Protein AF-A0A7C1XFW1-F1 (afdb_monomer_lite)

Organism: Thermomicrobium roseum (NCBI:txid500)

Radius of gyration: 19.37 Å; chains: 1; bounding box: 49×38×53 Å

Secondary structure (DSSP, 8-state):
--HHHHHHHHHHHHHHHHHHHHHHHHHHHH-HHHHTT----HHHHHHHHHHSHHHHHHHHHHHHHTTS----HHHHHHHHHHHHHHHH--TT-SS----HHHHHSHHHHHHHHHHHHTS-GGGEEEHHHHHHHHT--HHHHHHHHHTTSS-EEEETTTTEEEEEHHHHHHHHHHHHHT-

Foldseek 3Di:
DDPLVVLLVVVLLVLLVVLCVVVVVVCCVVPVVVCVPPPDDPVRVSVVSCVDPLVVLSVQLLCLLVVNDDDALVSLVVSLVVSCCSVFVDPPDPDGDDDPVCCVDPSVVSSLSSNVSNDDPVQWAALVRLCVLQVHDSVVSVVCVVVVLWDWGANSVVRGITTGNVSSVVVSVVVVVVD

Structure (mmCIF, N/CA/C/O backbone):
data_AF-A0A7C1XFW1-F1
#
_entry.id   AF-A0A7C1XFW1-F1
#
loop_
_atom_site.group_PDB
_atom_site.id
_atom_site.type_symbol
_atom_site.label_atom_id
_atom_site.label_alt_id
_atom_site.label_comp_id
_atom_site.label_asym_id
_atom_site.label_entity_id
_atom_site.label_seq_id
_atom_site.pdbx_PDB_ins_code
_atom_site.Cartn_x
_atom_site.Cartn_y
_atom_site.Cartn_z
_atom_site.occupancy
_atom_site.B_iso_or_equiv
_atom_site.auth_seq_id
_atom_site.auth_comp_id
_atom_site.auth_asym_id
_atom_site.auth_atom_id
_atom_site.pdbx_PDB_model_num
ATOM 1 N N . MET A 1 1 ? 17.458 20.330 -6.087 1.00 54.56 1 MET A N 1
ATOM 2 C CA . MET A 1 1 ? 16.499 19.245 -5.786 1.00 54.56 1 MET A CA 1
ATOM 3 C C . MET A 1 1 ? 16.459 19.052 -4.285 1.00 54.56 1 MET A C 1
ATOM 5 O O . MET A 1 1 ? 17.524 18.962 -3.687 1.00 54.56 1 MET A O 1
ATOM 9 N N . ASP A 1 2 ? 15.268 19.018 -3.690 1.00 71.94 2 ASP A N 1
ATOM 10 C CA . ASP A 1 2 ? 15.109 18.825 -2.245 1.00 71.94 2 ASP A CA 1
ATOM 11 C C . ASP A 1 2 ? 15.593 17.432 -1.816 1.00 71.94 2 ASP A C 1
ATOM 13 O O . ASP A 1 2 ? 15.339 16.442 -2.505 1.00 71.94 2 ASP A O 1
ATOM 17 N N . SER A 1 3 ? 16.240 17.341 -0.650 1.00 74.25 3 SER A N 1
ATOM 18 C CA . SER A 1 3 ? 16.769 16.082 -0.093 1.00 74.25 3 SER A CA 1
ATOM 19 C C . SER A 1 3 ? 15.700 14.977 -0.009 1.00 74.25 3 SER A C 1
ATOM 21 O O . SER A 1 3 ? 15.941 13.840 -0.402 1.00 74.25 3 SER A O 1
ATOM 23 N N . GLN A 1 4 ? 14.465 15.321 0.376 1.00 74.19 4 GLN A N 1
ATOM 24 C CA . GLN A 1 4 ? 13.345 14.370 0.420 1.00 74.19 4 GLN A CA 1
ATOM 25 C C . GLN A 1 4 ? 12.932 13.842 -0.961 1.00 74.19 4 GLN A C 1
ATOM 27 O O . GLN A 1 4 ? 12.524 12.692 -1.084 1.00 74.19 4 GLN A O 1
ATOM 32 N N . THR A 1 5 ? 13.053 14.653 -2.016 1.00 78.75 5 THR A N 1
ATOM 33 C CA . THR A 1 5 ? 12.741 14.218 -3.387 1.00 78.75 5 THR A CA 1
ATOM 34 C C . THR A 1 5 ? 13.761 13.202 -3.885 1.00 78.75 5 THR A C 1
ATOM 36 O O . THR A 1 5 ? 13.384 12.218 -4.514 1.00 78.75 5 THR A O 1
ATOM 39 N N . LEU A 1 6 ? 15.039 13.400 -3.549 1.00 80.38 6 LEU A N 1
ATOM 40 C CA . LEU A 1 6 ? 16.103 12.441 -3.857 1.00 80.38 6 LEU A CA 1
ATOM 41 C C . LEU A 1 6 ? 15.903 11.115 -3.114 1.00 80.38 6 LEU A C 1
ATOM 43 O O . LEU A 1 6 ? 16.089 10.054 -3.705 1.00 80.38 6 LEU A O 1
ATOM 47 N N . VAL A 1 7 ? 15.471 11.170 -1.849 1.00 89.06 7 VAL A N 1
ATOM 48 C CA . VAL A 1 7 ? 15.137 9.968 -1.073 1.00 89.06 7 VAL A CA 1
ATOM 49 C C . VAL A 1 7 ? 13.996 9.202 -1.738 1.00 89.06 7 VAL A C 1
ATOM 51 O O . VAL A 1 7 ? 14.165 8.024 -2.031 1.00 89.06 7 VAL A O 1
ATOM 54 N N . TYR A 1 8 ? 12.874 9.853 -2.057 1.00 92.00 8 TYR A N 1
ATOM 55 C CA . TYR A 1 8 ? 11.749 9.155 -2.684 1.00 92.00 8 TYR A CA 1
ATOM 56 C C . TYR A 1 8 ? 12.075 8.601 -4.072 1.00 92.00 8 TYR A C 1
ATOM 58 O O . TYR A 1 8 ? 11.653 7.490 -4.375 1.00 92.00 8 TYR A O 1
ATOM 66 N N . GLN A 1 9 ? 12.863 9.304 -4.893 1.00 94.00 9 GLN A N 1
ATOM 67 C CA . GLN A 1 9 ? 13.284 8.764 -6.189 1.00 94.00 9 GLN A CA 1
ATOM 68 C C . GLN A 1 9 ? 14.084 7.468 -6.027 1.00 94.00 9 GLN A C 1
ATOM 70 O O . GLN A 1 9 ? 13.835 6.506 -6.748 1.00 94.00 9 GLN A O 1
ATOM 75 N N . ARG A 1 10 ? 14.995 7.413 -5.047 1.00 96.00 10 ARG A N 1
ATOM 76 C CA . ARG A 1 10 ? 15.751 6.193 -4.742 1.00 96.00 10 ARG A CA 1
ATOM 77 C C . ARG A 1 10 ? 14.823 5.043 -4.342 1.00 96.00 10 ARG A C 1
ATOM 79 O O . ARG A 1 10 ? 14.981 3.941 -4.850 1.00 96.00 10 ARG A O 1
ATOM 86 N N . VAL A 1 11 ? 13.830 5.311 -3.492 1.00 96.50 11 VAL A N 1
ATOM 87 C CA . VAL A 1 11 ? 12.833 4.308 -3.069 1.00 96.50 11 VAL A CA 1
ATOM 88 C C . VAL A 1 11 ? 12.036 3.772 -4.259 1.00 96.50 11 VAL A C 1
ATOM 90 O O . VAL A 1 11 ? 11.825 2.565 -4.370 1.00 96.50 11 VAL A O 1
ATOM 93 N N . ILE A 1 12 ? 11.620 4.654 -5.172 1.00 97.19 12 ILE A N 1
ATOM 94 C CA . ILE A 1 12 ? 10.922 4.270 -6.406 1.00 97.19 12 ILE A CA 1
ATOM 95 C C . ILE A 1 12 ? 11.824 3.388 -7.274 1.00 97.19 12 ILE A C 1
ATOM 97 O O . ILE A 1 12 ? 11.392 2.334 -7.733 1.00 97.19 12 ILE A O 1
ATOM 101 N N . ASP A 1 13 ? 13.077 3.790 -7.480 1.00 97.19 13 ASP A N 1
ATOM 102 C CA . ASP A 1 13 ? 14.024 3.043 -8.307 1.00 97.19 13 ASP A CA 1
ATOM 103 C C . ASP A 1 13 ? 14.303 1.646 -7.740 1.00 97.19 13 ASP A C 1
ATOM 105 O O . ASP A 1 13 ? 14.335 0.670 -8.490 1.00 97.19 13 ASP A O 1
ATOM 109 N N . GLU A 1 14 ? 14.477 1.531 -6.423 1.00 96.19 14 GLU A N 1
ATOM 110 C CA . GLU A 1 14 ? 14.652 0.251 -5.733 1.00 96.19 14 GLU A CA 1
ATOM 111 C C . GLU A 1 14 ? 13.421 -0.651 -5.901 1.00 96.19 14 GLU A C 1
ATOM 113 O O . GLU A 1 14 ? 13.562 -1.830 -6.240 1.00 96.19 14 GLU A O 1
ATOM 118 N N . ALA A 1 15 ? 12.214 -0.098 -5.747 1.00 95.88 15 ALA A N 1
ATOM 119 C CA . ALA A 1 15 ? 10.961 -0.825 -5.943 1.00 95.88 15 ALA A CA 1
ATOM 120 C C . ALA A 1 15 ? 10.801 -1.329 -7.386 1.00 95.88 15 ALA A C 1
ATOM 122 O O . ALA A 1 15 ? 10.490 -2.502 -7.611 1.00 95.88 15 ALA A O 1
ATOM 123 N N . LEU A 1 16 ? 11.064 -0.463 -8.370 1.00 96.94 16 LEU A N 1
ATOM 124 C CA . LEU A 1 16 ? 11.002 -0.805 -9.791 1.00 96.94 16 LEU A CA 1
ATOM 125 C C . LEU A 1 16 ? 12.016 -1.891 -10.151 1.00 96.94 16 LEU A C 1
ATOM 127 O O . LEU A 1 16 ? 11.663 -2.851 -10.835 1.00 96.94 16 LEU A O 1
ATOM 131 N N . ARG A 1 17 ? 13.253 -1.798 -9.648 1.00 95.12 17 ARG A N 1
ATOM 132 C CA . ARG A 1 17 ? 14.290 -2.824 -9.851 1.00 95.12 17 ARG A CA 1
ATOM 133 C C . ARG A 1 17 ? 13.886 -4.166 -9.260 1.00 95.12 17 ARG A C 1
ATOM 135 O O . ARG A 1 17 ? 14.092 -5.196 -9.906 1.00 95.12 17 ARG A O 1
ATOM 142 N N . LEU A 1 18 ? 13.319 -4.170 -8.054 1.00 93.25 18 LEU A N 1
ATOM 143 C CA . LEU A 1 18 ? 12.857 -5.387 -7.390 1.00 93.25 18 LEU A CA 1
ATOM 144 C C . LEU A 1 18 ? 11.757 -6.071 -8.208 1.00 93.25 18 LEU A C 1
ATOM 146 O O . LEU A 1 18 ? 11.876 -7.255 -8.535 1.00 93.25 18 LEU A O 1
ATOM 150 N N . LEU A 1 19 ? 10.721 -5.316 -8.582 1.00 92.94 19 LEU A N 1
ATOM 151 C CA . LEU A 1 19 ? 9.595 -5.819 -9.365 1.00 92.94 19 LEU A CA 1
ATOM 152 C C . LEU A 1 19 ? 10.040 -6.285 -10.749 1.00 92.94 19 LEU A C 1
ATOM 154 O O . LEU A 1 19 ? 9.684 -7.394 -11.151 1.00 92.94 19 LEU A O 1
ATOM 158 N N . TYR A 1 20 ? 10.872 -5.504 -11.440 1.00 92.94 20 TYR A N 1
ATOM 159 C CA . TYR A 1 20 ? 11.450 -5.898 -12.720 1.00 92.94 20 TYR A CA 1
ATOM 160 C C . TYR A 1 20 ? 12.234 -7.203 -12.592 1.00 92.94 20 TYR A C 1
ATOM 162 O O . TYR A 1 20 ? 11.977 -8.143 -13.333 1.00 92.94 20 TYR A O 1
ATOM 170 N N . THR A 1 21 ? 13.134 -7.313 -11.612 1.00 90.38 21 THR A N 1
ATOM 171 C CA . THR A 1 21 ? 13.950 -8.521 -11.413 1.00 90.38 21 THR A CA 1
ATOM 172 C C . THR A 1 21 ? 13.083 -9.750 -11.148 1.00 90.38 21 THR A C 1
ATOM 174 O O . THR A 1 21 ? 13.354 -10.829 -11.681 1.00 90.38 21 THR A O 1
ATOM 177 N N . HIS A 1 22 ? 12.035 -9.604 -10.336 1.00 88.19 22 HIS A N 1
ATOM 178 C CA . HIS A 1 22 ? 11.103 -10.686 -10.044 1.00 88.19 22 HIS A CA 1
ATOM 179 C C . HIS A 1 22 ? 10.366 -11.152 -11.310 1.00 88.19 22 HIS A C 1
ATOM 181 O O . HIS A 1 22 ? 10.392 -12.339 -11.642 1.00 88.19 22 HIS A O 1
ATOM 187 N N . HIS A 1 23 ? 9.782 -10.221 -12.065 1.00 87.62 23 HIS A N 1
ATOM 188 C CA . HIS A 1 23 ? 8.995 -10.537 -13.258 1.00 87.62 23 HIS A CA 1
ATOM 189 C 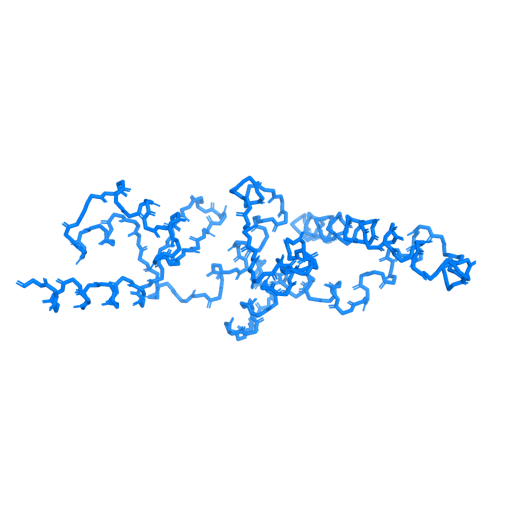C . HIS A 1 23 ? 9.861 -10.972 -14.444 1.00 87.62 23 HIS A C 1
ATOM 191 O O . HIS A 1 23 ? 9.481 -11.882 -15.178 1.00 87.62 23 HIS A O 1
ATOM 197 N N . TYR A 1 24 ? 11.064 -10.418 -14.594 1.00 88.75 24 TYR A N 1
ATOM 198 C CA . TYR A 1 24 ? 12.029 -10.827 -15.614 1.00 88.75 24 TYR A CA 1
ATOM 199 C C . TYR A 1 24 ? 12.387 -12.311 -15.483 1.00 88.75 24 TYR A C 1
ATOM 201 O O . TYR A 1 24 ? 12.465 -13.021 -16.481 1.00 88.75 24 TYR A O 1
ATOM 209 N N . ARG A 1 25 ? 12.542 -12.827 -14.254 1.00 88.12 25 ARG A N 1
ATOM 210 C CA . ARG A 1 25 ? 12.793 -14.262 -14.012 1.00 88.12 25 ARG A CA 1
ATOM 211 C C . ARG A 1 25 ? 11.636 -15.160 -14.448 1.00 88.12 25 ARG A C 1
ATOM 213 O O . ARG A 1 25 ? 11.877 -16.315 -14.802 1.00 88.12 25 ARG A O 1
ATOM 220 N N . LEU A 1 26 ? 10.400 -14.676 -14.357 1.00 88.75 26 LEU A N 1
ATOM 221 C CA . LEU A 1 26 ? 9.224 -15.400 -14.831 1.00 88.75 26 LEU A CA 1
ATOM 222 C C . LEU A 1 26 ? 9.172 -15.357 -16.362 1.00 88.75 26 LEU A C 1
ATOM 224 O O . LEU A 1 26 ? 9.099 -16.398 -17.013 1.00 88.75 26 LEU A O 1
ATOM 228 N N . LEU A 1 27 ? 9.278 -14.157 -16.935 1.00 89.69 27 LEU A N 1
ATOM 229 C CA . LEU A 1 27 ? 9.228 -13.943 -18.378 1.00 89.69 27 LEU A CA 1
ATOM 230 C C . LEU A 1 27 ? 10.355 -14.673 -19.111 1.00 89.69 27 LEU A C 1
ATOM 232 O O . LEU A 1 27 ? 10.109 -15.220 -20.178 1.00 89.69 27 LEU A O 1
ATOM 236 N N . SER A 1 28 ? 11.552 -14.782 -18.533 1.00 89.31 28 SER A N 1
ATOM 237 C CA . SER A 1 28 ? 12.663 -15.514 -19.154 1.00 89.31 28 SER A CA 1
ATOM 238 C C . SER A 1 28 ? 12.425 -17.015 -19.263 1.00 89.31 28 SER A C 1
ATOM 240 O O . SER A 1 28 ? 13.047 -17.671 -20.093 1.00 89.31 28 SER A O 1
ATOM 242 N N . ARG A 1 29 ? 11.493 -17.561 -18.475 1.00 90.94 29 ARG A N 1
ATOM 243 C CA . ARG A 1 29 ? 11.058 -18.959 -18.573 1.00 90.94 29 ARG A CA 1
ATOM 244 C C . ARG A 1 29 ? 9.890 -19.144 -19.537 1.00 90.94 29 ARG A C 1
ATOM 246 O O . ARG A 1 29 ? 9.809 -20.184 -20.179 1.00 90.94 29 ARG A O 1
ATOM 253 N N . LEU A 1 30 ? 8.994 -18.162 -19.625 1.00 91.75 30 LEU A N 1
ATOM 254 C CA . LEU A 1 30 ? 7.787 -18.246 -20.454 1.00 91.75 30 LEU A CA 1
ATOM 255 C C . LEU A 1 30 ? 8.022 -17.788 -21.902 1.00 91.75 30 LEU A C 1
ATOM 257 O O . LEU A 1 30 ? 7.511 -18.403 -22.832 1.00 91.75 30 LEU A O 1
ATOM 261 N N . LEU A 1 31 ? 8.787 -16.712 -22.094 1.00 90.44 31 LEU A N 1
ATOM 262 C CA . LEU A 1 31 ? 8.991 -16.008 -23.365 1.00 90.44 31 LEU A CA 1
ATOM 263 C C . LEU A 1 31 ? 10.469 -15.594 -23.563 1.00 90.44 31 LEU A C 1
ATOM 265 O O . LEU A 1 31 ? 10.757 -14.413 -23.762 1.00 90.44 31 LEU A O 1
ATOM 269 N N . PRO A 1 32 ? 11.432 -16.536 -23.548 1.00 86.44 32 PRO A N 1
ATOM 270 C CA . PRO A 1 32 ? 12.864 -16.216 -23.604 1.00 86.44 32 PRO A CA 1
ATOM 271 C C . PRO A 1 32 ? 13.260 -15.386 -24.837 1.00 86.44 32 PRO A C 1
ATOM 273 O O . PRO A 1 32 ? 13.963 -14.388 -24.710 1.00 86.44 32 PRO A O 1
ATOM 276 N N . ARG A 1 33 ? 12.724 -15.726 -26.018 1.00 84.75 33 ARG A N 1
ATOM 277 C CA . ARG A 1 33 ? 13.032 -15.033 -27.286 1.00 84.75 33 ARG A CA 1
ATOM 278 C C . ARG A 1 33 ? 12.625 -13.558 -27.303 1.00 84.75 33 ARG A C 1
ATOM 280 O O . ARG A 1 33 ? 13.235 -12.771 -28.015 1.00 84.75 33 ARG A O 1
ATOM 287 N N . ALA A 1 34 ? 11.586 -13.186 -26.552 1.00 80.38 34 ALA A N 1
ATOM 288 C CA . ALA A 1 34 ? 11.143 -11.796 -26.470 1.00 80.38 34 ALA A CA 1
ATOM 289 C C . ALA A 1 34 ? 12.111 -10.944 -25.631 1.00 80.38 34 ALA A C 1
ATOM 291 O O . ALA A 1 34 ? 12.286 -9.762 -25.909 1.00 80.38 34 ALA A O 1
ATOM 292 N N . LEU A 1 35 ? 12.769 -11.542 -24.631 1.00 80.25 35 LEU A N 1
ATOM 293 C CA . LEU A 1 35 ? 13.716 -10.837 -23.765 1.00 80.25 35 LEU A CA 1
ATOM 294 C C . LEU A 1 35 ? 15.109 -10.700 -24.380 1.00 80.25 35 LEU A C 1
ATOM 296 O O . LEU A 1 35 ? 15.784 -9.717 -24.107 1.00 80.25 35 LEU A O 1
ATOM 300 N N . GLU A 1 36 ? 15.530 -11.629 -25.241 1.00 73.69 36 GLU A N 1
ATOM 301 C CA . GLU A 1 36 ? 16.815 -11.547 -25.964 1.00 73.69 36 GLU A CA 1
ATOM 302 C C . GLU A 1 36 ? 16.941 -10.280 -26.831 1.00 73.69 36 GLU A C 1
ATOM 304 O O . GLU A 1 36 ? 18.044 -9.855 -27.167 1.00 73.69 36 GLU A O 1
ATOM 309 N N . GLN A 1 37 ? 15.813 -9.658 -27.180 1.00 70.44 37 GLN A N 1
ATOM 310 C CA . GLN A 1 37 ? 15.762 -8.421 -27.957 1.00 70.44 37 GLN A CA 1
ATOM 311 C C . GLN A 1 37 ? 15.912 -7.158 -27.089 1.00 70.44 37 GLN A C 1
ATOM 313 O O . GLN A 1 37 ? 16.151 -6.074 -27.621 1.00 70.44 37 GLN A O 1
ATOM 318 N N . LEU A 1 38 ? 15.815 -7.278 -25.759 1.00 73.38 38 LEU A N 1
ATOM 319 C CA . LEU A 1 38 ? 15.947 -6.170 -24.810 1.00 73.38 38 LEU A CA 1
ATOM 320 C C . LEU A 1 38 ? 17.422 -5.939 -24.447 1.00 73.38 38 LEU A C 1
ATOM 322 O O . LEU A 1 38 ? 17.860 -6.213 -23.333 1.00 73.38 38 LEU A O 1
ATOM 326 N N . ASN A 1 39 ? 18.200 -5.403 -25.387 1.00 70.56 39 ASN A N 1
ATOM 327 C CA . ASN A 1 39 ? 19.579 -4.971 -25.139 1.00 70.56 39 ASN A CA 1
ATOM 328 C C . ASN A 1 39 ? 19.615 -3.504 -24.691 1.00 70.56 39 ASN A C 1
ATOM 330 O O . ASN A 1 39 ? 20.023 -2.620 -25.444 1.00 70.56 39 ASN A O 1
ATOM 334 N N . LEU A 1 40 ? 19.169 -3.243 -23.464 1.00 83.62 40 LEU A N 1
ATOM 335 C CA . LEU A 1 40 ? 19.245 -1.918 -22.845 1.00 83.62 40 LEU A CA 1
ATOM 336 C C . LEU A 1 40 ? 20.418 -1.853 -21.864 1.00 83.62 40 LEU A C 1
ATOM 338 O O . LEU A 1 40 ? 20.685 -2.807 -21.133 1.00 83.62 40 LEU A O 1
ATOM 342 N N . SER A 1 41 ? 21.102 -0.707 -21.817 1.00 89.06 41 SER A N 1
ATOM 343 C CA . SER A 1 41 ? 21.991 -0.404 -20.693 1.00 89.06 41 SER A CA 1
ATOM 344 C C . SER A 1 41 ? 21.169 -0.273 -19.407 1.00 89.06 41 SER A C 1
ATOM 346 O O . SER A 1 41 ? 19.971 0.004 -19.450 1.00 89.06 41 SER A O 1
ATOM 348 N N . GLU A 1 42 ? 21.804 -0.441 -18.247 1.00 87.50 42 GLU A N 1
ATOM 349 C CA . GLU A 1 42 ? 21.115 -0.304 -16.956 1.00 87.50 42 GLU A CA 1
ATOM 350 C C . GLU A 1 42 ? 20.459 1.077 -16.792 1.00 87.50 42 GLU A C 1
ATOM 352 O O . GLU A 1 42 ? 19.339 1.185 -16.299 1.00 87.50 42 GLU A O 1
ATOM 357 N N . GLU A 1 43 ? 21.134 2.131 -17.252 1.00 90.12 43 GLU A N 1
ATOM 358 C CA . GLU A 1 43 ? 20.614 3.496 -17.214 1.00 90.12 43 GLU A CA 1
ATOM 359 C C . GLU A 1 43 ? 19.378 3.666 -18.109 1.00 90.12 43 GLU A C 1
ATOM 361 O O . GLU A 1 43 ? 18.365 4.202 -17.655 1.00 90.12 43 GLU A O 1
ATOM 366 N N . ALA A 1 44 ? 19.424 3.148 -19.343 1.00 91.38 44 ALA A N 1
ATOM 367 C CA . ALA A 1 44 ? 18.291 3.193 -20.265 1.00 91.38 44 ALA A CA 1
ATOM 368 C C . ALA A 1 44 ? 17.107 2.365 -19.744 1.00 91.38 44 ALA A C 1
ATOM 370 O O . ALA A 1 44 ? 15.972 2.829 -19.771 1.00 91.38 44 ALA A O 1
ATOM 371 N N . LEU A 1 45 ? 17.370 1.177 -19.190 1.00 91.00 45 LEU A N 1
ATOM 372 C CA . LEU A 1 45 ? 16.346 0.347 -18.560 1.00 91.00 45 LEU A CA 1
ATOM 373 C C . LEU A 1 45 ? 15.667 1.082 -17.401 1.00 91.00 45 LEU A C 1
ATOM 375 O O . LEU A 1 45 ? 14.446 1.061 -17.288 1.00 91.00 45 LEU A O 1
ATOM 379 N N . MET A 1 46 ? 16.435 1.742 -16.535 1.00 94.56 46 MET A N 1
ATOM 380 C CA . MET A 1 46 ? 15.851 2.498 -15.428 1.00 94.56 46 MET A CA 1
ATOM 381 C C . MET A 1 46 ? 15.020 3.687 -15.900 1.00 94.56 46 MET A C 1
ATOM 383 O O . MET A 1 46 ? 13.997 3.977 -15.283 1.00 94.56 46 MET A O 1
ATOM 387 N N . ALA A 1 47 ? 15.427 4.365 -16.975 1.00 94.31 47 ALA A N 1
ATOM 388 C CA . ALA A 1 47 ? 14.611 5.409 -17.585 1.00 94.31 47 ALA A CA 1
ATOM 389 C C . ALA A 1 47 ? 13.265 4.842 -18.074 1.00 94.31 47 ALA A C 1
ATOM 391 O O . ALA A 1 47 ? 12.220 5.355 -17.683 1.00 94.31 47 ALA A O 1
ATOM 392 N N . GLU A 1 48 ? 13.278 3.724 -18.804 1.00 94.25 48 GLU A N 1
ATOM 393 C CA . GLU A 1 48 ? 12.061 3.030 -19.256 1.00 94.25 48 GLU A CA 1
ATOM 394 C C . GLU A 1 48 ? 11.165 2.595 -18.084 1.00 94.25 48 GLU A C 1
ATOM 396 O O . GLU A 1 48 ? 9.951 2.797 -18.098 1.00 94.25 48 GLU A O 1
ATOM 401 N N . LEU A 1 49 ? 11.748 2.042 -17.015 1.00 95.31 49 LEU A N 1
ATOM 402 C CA . LEU A 1 49 ? 10.986 1.629 -15.834 1.00 95.31 49 LEU A CA 1
ATOM 403 C C . LEU A 1 49 ? 10.322 2.814 -15.125 1.00 95.31 49 LEU A C 1
ATOM 405 O O . LEU A 1 49 ? 9.202 2.671 -14.632 1.00 95.31 49 LEU A O 1
ATOM 409 N N . ARG A 1 50 ? 10.977 3.978 -15.073 1.00 96.62 50 ARG A N 1
ATOM 410 C CA . ARG A 1 50 ? 10.407 5.199 -14.483 1.00 96.62 50 ARG A CA 1
ATOM 411 C C . ARG A 1 50 ? 9.257 5.757 -15.316 1.00 96.62 50 ARG A C 1
ATOM 413 O O . ARG A 1 50 ? 8.271 6.196 -14.733 1.00 96.62 50 ARG A O 1
ATOM 420 N N . GLU A 1 51 ? 9.372 5.704 -16.639 1.00 96.75 51 GLU A N 1
ATOM 421 C CA . GLU A 1 51 ? 8.329 6.158 -17.569 1.00 96.75 51 GLU A CA 1
ATOM 422 C C . GLU A 1 51 ? 7.185 5.144 -17.727 1.00 96.75 51 GLU A C 1
ATOM 424 O O . GLU A 1 51 ? 6.104 5.491 -18.209 1.00 96.75 51 GLU A O 1
ATOM 429 N N . SER A 1 52 ? 7.382 3.897 -17.289 1.00 95.75 52 SER A N 1
ATOM 430 C CA . SER A 1 52 ? 6.349 2.862 -17.311 1.00 95.75 52 SER A CA 1
ATOM 431 C C . SER A 1 52 ? 5.103 3.253 -16.495 1.00 95.75 52 SER A C 1
ATOM 433 O O . SER A 1 52 ? 5.202 4.044 -15.553 1.00 95.75 52 SER A O 1
ATOM 435 N N . PRO A 1 53 ? 3.927 2.646 -16.759 1.00 96.69 53 PRO A N 1
ATOM 436 C CA . PRO A 1 53 ? 2.715 2.917 -15.981 1.00 96.69 53 PRO A CA 1
ATOM 437 C C . PRO A 1 53 ? 2.908 2.755 -14.466 1.00 96.69 53 PRO A C 1
ATOM 439 O O . PRO A 1 53 ? 2.441 3.583 -13.689 1.00 96.69 53 PRO A O 1
ATOM 442 N N . LEU A 1 54 ? 3.649 1.727 -14.038 1.00 97.00 54 LEU A N 1
ATOM 443 C CA . LEU A 1 54 ? 3.971 1.517 -12.626 1.00 97.00 54 LEU A CA 1
ATOM 444 C C . LEU A 1 54 ? 4.923 2.594 -12.086 1.00 97.00 54 LEU A C 1
ATOM 446 O O . LEU A 1 54 ? 4.733 3.075 -10.969 1.00 97.00 54 LEU A O 1
ATOM 450 N N . GLY A 1 55 ? 5.934 2.980 -12.867 1.00 97.62 55 GLY A N 1
ATOM 451 C CA . GLY A 1 55 ? 6.854 4.059 -12.506 1.00 97.62 55 GLY A CA 1
ATOM 452 C C . GLY A 1 55 ? 6.113 5.372 -12.271 1.00 97.62 55 GLY A C 1
ATOM 453 O O . GLY A 1 55 ? 6.284 5.996 -11.223 1.00 97.62 55 GLY A O 1
ATOM 454 N N . GLN A 1 56 ? 5.193 5.719 -13.171 1.00 97.75 56 GLN A N 1
ATOM 455 C CA . GLN A 1 56 ? 4.326 6.888 -13.032 1.00 97.75 56 GLN A CA 1
ATOM 456 C C . GLN A 1 56 ? 3.411 6.788 -11.802 1.00 97.75 56 GLN A C 1
ATOM 458 O O . GLN A 1 56 ? 3.274 7.763 -11.063 1.00 97.75 56 GLN A O 1
ATOM 463 N N . VAL A 1 57 ? 2.821 5.618 -11.526 1.00 98.19 57 VAL A N 1
ATOM 464 C CA . VAL A 1 57 ? 2.019 5.387 -10.308 1.00 98.19 57 VAL A CA 1
ATOM 465 C C . VAL A 1 57 ? 2.846 5.655 -9.048 1.00 98.19 57 VAL A C 1
ATOM 467 O O . VAL A 1 57 ? 2.423 6.424 -8.183 1.00 98.19 57 VAL A O 1
ATOM 470 N N . LEU A 1 58 ? 4.050 5.088 -8.955 1.00 98.25 58 LEU A N 1
ATOM 471 C CA . LEU A 1 58 ? 4.939 5.273 -7.806 1.00 98.25 58 LEU A CA 1
ATOM 472 C C . LEU A 1 58 ? 5.383 6.736 -7.643 1.00 98.25 58 LEU A C 1
ATOM 474 O O . LEU A 1 58 ? 5.400 7.253 -6.525 1.00 98.25 58 LEU A O 1
ATOM 478 N N . GLN A 1 59 ? 5.679 7.431 -8.744 1.00 97.69 59 GLN A N 1
ATOM 479 C CA . GLN A 1 59 ? 6.004 8.861 -8.732 1.00 97.69 59 GLN A CA 1
ATOM 480 C C . GLN A 1 59 ? 4.833 9.718 -8.235 1.00 97.69 59 GLN A C 1
ATOM 482 O O . GLN A 1 59 ? 5.039 10.625 -7.424 1.00 97.69 59 GLN A O 1
ATOM 487 N N . ARG A 1 60 ? 3.598 9.423 -8.662 1.00 97.19 60 ARG A N 1
ATOM 488 C CA . ARG A 1 60 ? 2.393 10.118 -8.176 1.00 97.19 60 ARG A CA 1
ATOM 489 C C . ARG A 1 60 ? 2.178 9.891 -6.686 1.00 97.19 60 ARG A C 1
ATOM 491 O O . ARG A 1 60 ? 2.002 10.860 -5.951 1.00 97.19 60 ARG A O 1
ATOM 498 N N . LEU A 1 61 ? 2.266 8.644 -6.223 1.00 98.19 61 LEU A N 1
ATOM 499 C CA . LEU A 1 61 ? 2.150 8.311 -4.800 1.00 98.19 61 LEU A CA 1
ATOM 500 C C . LEU A 1 61 ? 3.224 9.019 -3.965 1.00 98.19 61 LEU A C 1
ATOM 502 O O . LEU A 1 61 ? 2.922 9.561 -2.903 1.00 98.19 61 LEU A O 1
ATOM 506 N N . ALA A 1 62 ? 4.458 9.105 -4.466 1.00 97.56 62 ALA A N 1
ATOM 507 C CA . ALA A 1 62 ? 5.518 9.865 -3.814 1.00 97.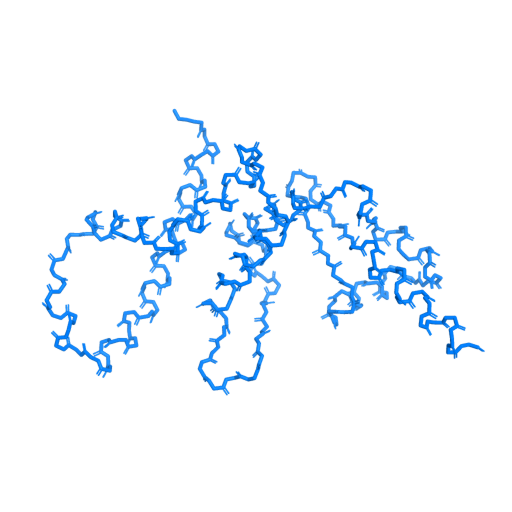56 62 ALA A CA 1
ATOM 508 C C . ALA A 1 62 ? 5.227 11.374 -3.774 1.00 97.56 62 ALA A C 1
ATOM 510 O O . ALA A 1 62 ? 5.547 12.034 -2.782 1.00 97.56 62 ALA A O 1
ATOM 511 N N . ALA A 1 63 ? 4.629 11.942 -4.824 1.00 96.75 63 ALA A N 1
ATOM 512 C CA . ALA A 1 63 ? 4.219 13.345 -4.843 1.00 96.75 63 ALA A CA 1
ATOM 513 C C . ALA A 1 63 ? 3.093 13.621 -3.831 1.00 96.75 63 ALA A C 1
ATOM 515 O O . ALA A 1 63 ? 3.148 14.629 -3.122 1.00 96.75 63 ALA A O 1
ATOM 516 N N . VAL A 1 64 ? 2.128 12.706 -3.702 1.00 97.06 64 VAL A N 1
ATOM 517 C CA . VAL A 1 64 ? 1.070 12.756 -2.678 1.00 97.06 64 VAL A CA 1
ATOM 518 C C . VAL A 1 64 ? 1.666 12.652 -1.272 1.00 97.06 64 VAL A C 1
ATOM 520 O O . VAL A 1 64 ? 1.380 13.493 -0.421 1.00 97.06 64 VAL A O 1
ATOM 523 N N . ALA A 1 65 ? 2.563 11.691 -1.025 1.00 95.69 65 ALA A N 1
ATOM 524 C CA . ALA A 1 65 ? 3.230 11.519 0.269 1.00 95.69 65 ALA A CA 1
ATOM 525 C C . ALA A 1 65 ? 4.011 12.777 0.700 1.00 95.69 65 ALA A C 1
ATOM 527 O O . ALA A 1 65 ? 3.986 13.164 1.873 1.00 95.69 65 ALA A O 1
ATOM 528 N N . GLN A 1 66 ? 4.651 13.455 -0.260 1.00 93.81 66 GLN A N 1
ATOM 529 C CA . GLN A 1 66 ? 5.344 14.735 -0.062 1.00 93.81 66 GLN A CA 1
ATOM 530 C C . GLN A 1 66 ? 4.398 15.933 0.126 1.00 93.81 66 GLN A C 1
ATOM 532 O O . GLN A 1 66 ? 4.867 17.018 0.458 1.00 93.81 66 GLN A O 1
ATOM 537 N N . GLY A 1 67 ? 3.092 15.778 -0.104 1.00 93.88 67 GLY A N 1
ATOM 538 C CA . GLY A 1 67 ? 2.132 16.885 -0.118 1.00 93.88 67 GLY A CA 1
ATOM 539 C C . GLY A 1 67 ? 2.278 17.817 -1.327 1.00 93.88 67 GLY A C 1
ATOM 540 O O . GLY A 1 67 ? 1.792 18.942 -1.290 1.00 93.88 67 GLY A O 1
ATOM 541 N N . LYS A 1 68 ? 2.964 17.371 -2.388 1.00 94.81 68 LYS A N 1
ATOM 542 C CA . LYS A 1 68 ? 3.176 18.123 -3.639 1.00 94.81 68 LYS A CA 1
ATOM 543 C C . LYS A 1 68 ? 2.045 17.930 -4.648 1.00 94.81 68 LYS A C 1
ATOM 545 O O . LYS A 1 68 ? 1.925 18.717 -5.581 1.00 94.81 68 LYS A O 1
ATOM 550 N N . LEU A 1 69 ? 1.243 16.884 -4.473 1.00 95.62 69 LEU A N 1
ATOM 551 C CA . LEU A 1 69 ? 0.099 16.563 -5.314 1.00 95.62 69 LEU A CA 1
ATOM 552 C C . LEU A 1 69 ? -1.123 16.315 -4.430 1.00 95.62 69 LEU A C 1
ATOM 554 O O . LEU A 1 69 ? -1.045 15.560 -3.463 1.00 95.62 69 LEU A O 1
ATOM 558 N N . VAL A 1 70 ? -2.242 16.939 -4.792 1.00 93.62 70 VAL A N 1
ATOM 559 C CA . VAL A 1 70 ? -3.565 16.624 -4.248 1.00 93.62 70 VAL A CA 1
ATOM 560 C C . VAL A 1 70 ? -4.295 15.781 -5.283 1.00 93.62 70 VAL A C 1
ATOM 562 O O . VAL A 1 70 ? -4.353 16.140 -6.459 1.00 93.62 70 VAL A O 1
ATOM 565 N N . GLU A 1 71 ?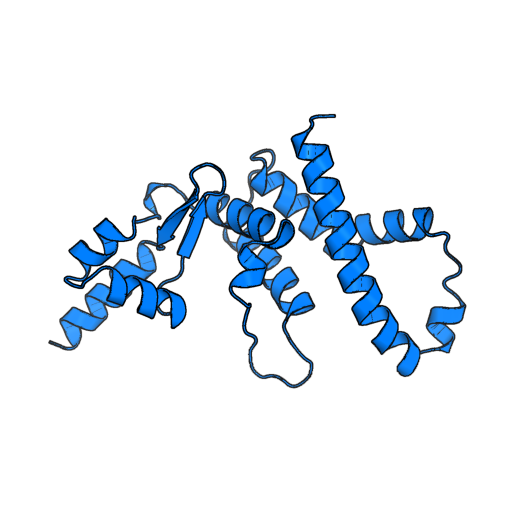 -4.829 14.648 -4.851 1.00 94.44 71 GLU A N 1
ATOM 566 C CA . GLU A 1 71 ? -5.473 13.665 -5.714 1.00 94.44 71 GLU A CA 1
ATOM 567 C C . GLU A 1 71 ? -6.696 13.072 -5.005 1.00 94.44 71 GLU A C 1
ATOM 569 O O . GLU A 1 71 ? -6.808 13.149 -3.783 1.00 94.44 71 GLU A O 1
ATOM 574 N N . GLN A 1 72 ? -7.639 12.522 -5.774 1.00 95.81 72 GLN A N 1
ATOM 575 C CA . GLN A 1 72 ? -8.825 11.880 -5.208 1.00 95.81 72 GLN A CA 1
ATOM 576 C C . GLN A 1 72 ? -8.414 10.657 -4.387 1.00 95.81 72 GLN A C 1
ATOM 578 O O . GLN A 1 72 ? -7.602 9.847 -4.843 1.00 95.81 72 GLN A O 1
ATOM 583 N N . ARG A 1 73 ? -9.002 10.520 -3.194 1.00 95.25 73 ARG A N 1
ATOM 584 C CA . ARG A 1 73 ? -8.717 9.430 -2.256 1.00 95.25 73 ARG A CA 1
ATOM 585 C C . ARG A 1 73 ? -8.813 8.071 -2.930 1.00 95.25 73 ARG A C 1
ATOM 587 O O . ARG A 1 73 ? -7.903 7.264 -2.795 1.00 95.25 73 ARG A O 1
ATOM 594 N N . GLU A 1 74 ? -9.892 7.837 -3.665 1.00 96.38 74 GLU A N 1
ATOM 595 C CA . GLU A 1 74 ? -10.183 6.559 -4.310 1.00 96.38 74 GLU A CA 1
ATOM 596 C C . GLU A 1 74 ? -9.042 6.171 -5.257 1.00 96.38 74 GLU A C 1
ATOM 598 O O . GLU A 1 74 ? -8.506 5.073 -5.155 1.00 96.38 74 GLU A O 1
ATOM 603 N N . ARG A 1 75 ? -8.549 7.123 -6.058 1.00 97.25 75 ARG A N 1
ATOM 604 C CA . ARG A 1 75 ? -7.407 6.896 -6.949 1.00 97.25 75 ARG A CA 1
ATOM 605 C C . ARG A 1 75 ? -6.095 6.653 -6.195 1.00 97.25 75 ARG A C 1
ATOM 607 O O . ARG A 1 75 ? -5.278 5.854 -6.646 1.00 97.25 75 ARG A O 1
ATOM 614 N N . ILE A 1 76 ? -5.860 7.326 -5.065 1.00 97.75 76 ILE A N 1
ATOM 615 C CA . ILE A 1 76 ? -4.674 7.061 -4.230 1.00 97.75 76 ILE A CA 1
ATOM 616 C C . ILE A 1 76 ? -4.723 5.623 -3.702 1.00 97.75 76 ILE A C 1
ATOM 618 O O . ILE A 1 76 ? -3.731 4.903 -3.804 1.00 97.75 76 ILE A O 1
ATOM 622 N N . LEU A 1 77 ? -5.871 5.199 -3.170 1.00 96.88 77 LEU A N 1
ATOM 623 C CA . LEU A 1 77 ? -6.057 3.857 -2.620 1.00 96.88 77 LEU A CA 1
ATOM 624 C C . LEU A 1 77 ? -5.953 2.775 -3.704 1.00 96.88 77 LEU A C 1
ATOM 626 O O . LEU A 1 77 ? -5.253 1.792 -3.488 1.00 96.88 77 LEU A O 1
ATOM 630 N N . GLU A 1 78 ? -6.545 2.983 -4.882 1.00 97.75 78 GLU A N 1
ATOM 631 C CA . GLU A 1 78 ? -6.415 2.086 -6.043 1.00 97.75 78 GLU A CA 1
ATOM 632 C C . GLU A 1 78 ? -4.958 1.933 -6.497 1.00 97.75 78 GLU A C 1
ATOM 634 O O . GLU A 1 78 ? -4.496 0.829 -6.774 1.00 97.75 78 GLU A O 1
ATOM 639 N N . ASN A 1 79 ? -4.204 3.033 -6.539 1.00 98.19 79 ASN A N 1
ATOM 640 C CA . ASN A 1 79 ? -2.791 3.010 -6.906 1.00 98.19 79 ASN A CA 1
ATOM 641 C C . ASN A 1 79 ? -1.934 2.268 -5.869 1.00 98.19 79 ASN A C 1
ATOM 643 O O . ASN A 1 79 ? -1.012 1.543 -6.242 1.00 98.19 79 ASN A O 1
ATOM 647 N N . ILE A 1 80 ? -2.223 2.439 -4.575 1.00 97.88 80 ILE A N 1
ATOM 648 C CA . ILE A 1 80 ? -1.561 1.676 -3.507 1.00 97.88 80 ILE A CA 1
ATOM 649 C C . ILE A 1 80 ? -1.887 0.188 -3.655 1.00 97.88 80 ILE A C 1
ATOM 651 O O . ILE A 1 80 ? -0.976 -0.636 -3.631 1.00 97.88 80 ILE A O 1
ATOM 655 N N . GLU A 1 81 ? -3.161 -0.145 -3.853 1.00 96.62 81 GLU A N 1
ATOM 656 C CA . GLU A 1 81 ? -3.641 -1.513 -4.041 1.00 96.62 81 GLU A CA 1
ATOM 657 C C . GLU A 1 81 ? -2.964 -2.191 -5.239 1.00 96.62 81 GLU A C 1
ATOM 659 O O . GLU A 1 81 ? -2.441 -3.293 -5.106 1.00 96.62 81 GLU A O 1
ATOM 664 N N . LEU A 1 82 ? -2.858 -1.501 -6.379 1.00 96.69 82 LEU A N 1
ATOM 665 C CA . LEU A 1 82 ? -2.147 -1.990 -7.563 1.00 96.69 82 LEU A CA 1
ATOM 666 C C . LEU A 1 82 ? -0.691 -2.357 -7.244 1.00 96.69 82 LEU A C 1
ATOM 668 O O . LEU A 1 82 ? -0.212 -3.418 -7.648 1.00 96.69 82 LEU A O 1
ATOM 672 N N . VAL A 1 83 ? 0.025 -1.500 -6.510 1.00 96.88 83 VAL A N 1
ATOM 673 C CA . VAL A 1 83 ? 1.422 -1.761 -6.123 1.00 96.88 83 VAL A CA 1
ATOM 674 C C . VAL A 1 83 ? 1.512 -2.980 -5.203 1.00 96.88 83 VAL A C 1
ATOM 676 O O . VAL A 1 83 ? 2.387 -3.827 -5.392 1.00 96.88 83 VAL A O 1
ATOM 679 N N . LEU A 1 84 ? 0.613 -3.096 -4.223 1.00 96.00 84 LEU A N 1
ATOM 680 C CA . LEU A 1 84 ? 0.581 -4.231 -3.300 1.00 96.00 84 LEU A CA 1
ATOM 681 C C . LEU A 1 84 ? 0.259 -5.544 -4.021 1.00 96.00 84 LEU A C 1
ATOM 683 O O . LEU A 1 84 ? 0.926 -6.547 -3.773 1.00 96.00 84 LEU A O 1
ATOM 687 N N . GLN A 1 85 ? -0.686 -5.529 -4.959 1.00 94.81 85 GLN A N 1
ATOM 688 C CA . GLN A 1 85 ? -1.027 -6.688 -5.780 1.00 94.81 85 GLN A CA 1
ATOM 689 C C . GLN A 1 85 ? 0.170 -7.170 -6.603 1.00 94.81 85 GLN A C 1
ATOM 691 O O . GLN A 1 85 ? 0.484 -8.357 -6.590 1.00 94.81 85 GLN A O 1
ATOM 696 N N . LEU A 1 86 ? 0.907 -6.262 -7.247 1.00 94.19 86 LEU A N 1
ATOM 697 C CA . LEU A 1 86 ? 2.109 -6.625 -8.009 1.00 94.19 86 LEU A CA 1
ATOM 698 C C . LEU A 1 86 ? 3.232 -7.210 -7.141 1.00 94.19 86 LEU A C 1
ATOM 700 O O . LEU A 1 86 ? 4.056 -7.980 -7.638 1.00 94.19 86 LEU A O 1
ATOM 704 N N . LEU A 1 87 ? 3.298 -6.829 -5.864 1.00 93.88 87 LEU A N 1
ATOM 705 C CA . LEU A 1 87 ? 4.318 -7.306 -4.930 1.00 93.88 87 LEU A CA 1
ATOM 706 C C . LEU A 1 87 ? 3.944 -8.632 -4.262 1.00 93.88 87 LEU A C 1
ATOM 708 O O . LEU A 1 87 ? 4.823 -9.461 -4.027 1.00 93.88 87 LEU A O 1
ATOM 712 N N . PHE A 1 88 ? 2.670 -8.815 -3.917 1.00 93.88 88 PHE A N 1
ATOM 713 C CA . PHE A 1 88 ? 2.244 -9.855 -2.978 1.00 93.88 88 PHE A CA 1
ATOM 714 C C . PHE A 1 88 ? 1.195 -10.814 -3.533 1.00 93.88 88 PHE A C 1
ATOM 716 O O . PHE A 1 88 ? 1.006 -11.886 -2.953 1.00 93.88 88 PHE A O 1
ATOM 723 N N . TRP A 1 89 ? 0.523 -10.481 -4.636 1.00 94.56 89 TRP A N 1
ATOM 724 C CA . TRP A 1 89 ? -0.511 -11.347 -5.186 1.00 94.56 89 TRP A CA 1
ATOM 725 C C . TRP A 1 89 ? 0.093 -12.422 -6.085 1.00 94.56 89 TRP A C 1
ATOM 727 O O . TRP A 1 89 ? 0.437 -12.205 -7.247 1.00 94.56 89 TRP A O 1
ATOM 737 N N . ALA A 1 90 ? 0.248 -13.615 -5.515 1.00 89.31 90 ALA A N 1
ATOM 738 C CA . ALA A 1 90 ? 0.760 -14.764 -6.241 1.00 89.31 90 ALA A CA 1
ATOM 739 C C . ALA A 1 90 ? -0.260 -15.270 -7.284 1.00 89.31 90 ALA A C 1
ATOM 741 O O . ALA A 1 90 ? -1.457 -15.341 -6.987 1.00 89.31 90 ALA A O 1
ATOM 742 N N . PRO A 1 91 ? 0.192 -15.703 -8.478 1.00 88.25 91 PRO A N 1
ATOM 743 C CA . PRO A 1 91 ? -0.686 -16.333 -9.457 1.00 88.25 91 PRO A CA 1
ATOM 744 C C . PRO A 1 91 ? -1.414 -17.548 -8.867 1.00 88.25 91 PRO A C 1
ATOM 746 O O . PRO A 1 91 ? -0.781 -18.446 -8.313 1.00 88.25 91 PRO A O 1
ATOM 749 N N . GLY A 1 92 ? -2.740 -17.585 -9.013 1.00 90.62 92 GLY A N 1
ATOM 750 C CA . GLY A 1 92 ? -3.587 -18.674 -8.515 1.00 90.62 92 GLY A CA 1
ATOM 751 C C . GLY A 1 92 ? -4.036 -18.541 -7.056 1.00 90.62 92 GLY A C 1
ATOM 752 O O . GLY A 1 92 ? -4.743 -19.423 -6.578 1.00 90.62 92 GLY A O 1
ATOM 753 N N . ALA A 1 93 ? -3.662 -17.468 -6.353 1.00 93.25 93 ALA A N 1
ATOM 754 C CA . ALA A 1 93 ? -4.198 -17.164 -5.028 1.00 93.25 93 ALA A CA 1
ATOM 755 C C . ALA A 1 93 ? -5.519 -16.377 -5.123 1.00 93.25 93 ALA A C 1
ATOM 757 O O . ALA A 1 93 ? -5.648 -15.482 -5.957 1.00 93.25 93 ALA A O 1
ATOM 758 N N . GLU A 1 94 ? -6.480 -16.679 -4.244 1.00 92.00 94 GLU A N 1
ATOM 759 C CA . GLU A 1 94 ? -7.761 -15.951 -4.162 1.00 92.00 94 GLU A CA 1
ATOM 760 C C . GLU A 1 94 ? -7.614 -14.553 -3.537 1.00 92.00 94 GLU A C 1
ATOM 762 O O . GLU A 1 94 ? -8.354 -13.642 -3.892 1.00 92.00 94 GLU A O 1
ATOM 767 N N . ASP A 1 95 ? -6.645 -14.383 -2.633 1.00 91.62 95 ASP A N 1
ATOM 768 C CA . ASP A 1 95 ? -6.323 -13.125 -1.949 1.00 91.62 95 ASP A CA 1
ATOM 769 C C . ASP A 1 95 ? -4.814 -13.074 -1.634 1.00 91.62 95 ASP A C 1
ATOM 771 O O . ASP A 1 95 ? -4.089 -14.063 -1.801 1.00 91.62 95 ASP A O 1
ATOM 775 N N . TYR A 1 96 ? -4.328 -11.930 -1.152 1.00 92.69 96 TYR A N 1
ATOM 776 C CA . TYR A 1 96 ? -2.959 -11.737 -0.699 1.00 92.69 96 TYR A CA 1
ATOM 777 C C . TYR A 1 96 ? -2.866 -11.080 0.687 1.00 92.69 96 TYR A C 1
ATOM 779 O O . TYR A 1 96 ? -3.740 -10.359 1.184 1.00 92.69 96 TYR A O 1
ATOM 787 N N . SER A 1 97 ? -1.730 -11.323 1.340 1.00 89.38 97 SER A N 1
ATOM 788 C CA . SER A 1 97 ? -1.394 -10.706 2.621 1.00 89.38 97 SER A CA 1
ATOM 789 C C . SER A 1 97 ? -0.129 -9.871 2.510 1.00 89.38 97 SER A C 1
ATOM 791 O O . SER A 1 97 ? 0.817 -10.239 1.819 1.00 89.38 97 SER A O 1
ATOM 793 N N . VAL A 1 98 ? -0.122 -8.731 3.201 1.00 90.75 98 VAL A N 1
ATOM 794 C CA . VAL A 1 98 ? 1.036 -7.837 3.262 1.00 90.75 98 VAL A CA 1
ATOM 795 C C . VAL A 1 98 ? 1.742 -8.068 4.599 1.00 90.75 98 VAL A C 1
ATOM 797 O O . VAL A 1 98 ? 1.135 -7.820 5.646 1.00 90.75 98 VAL A O 1
ATOM 800 N N . PRO A 1 99 ? 3.002 -8.538 4.612 1.00 91.31 99 PRO A N 1
ATOM 801 C CA . PRO A 1 99 ? 3.745 -8.744 5.851 1.00 91.31 99 PRO A CA 1
ATOM 802 C C . PRO A 1 99 ? 3.906 -7.441 6.640 1.00 91.31 99 PRO A C 1
ATOM 804 O O . PRO A 1 99 ? 4.189 -6.396 6.061 1.00 91.31 99 PRO A O 1
ATOM 807 N N . ARG A 1 100 ? 3.823 -7.481 7.978 1.00 85.88 100 ARG A N 1
ATOM 808 C CA . ARG A 1 100 ? 4.006 -6.267 8.806 1.00 85.88 100 ARG A CA 1
ATOM 809 C C . ARG A 1 100 ? 5.353 -5.583 8.576 1.00 85.88 100 ARG A C 1
ATOM 811 O O . ARG A 1 100 ? 5.421 -4.361 8.564 1.00 85.88 100 ARG A O 1
ATOM 818 N N . SER A 1 101 ? 6.403 -6.372 8.358 1.00 90.69 101 SER A N 1
ATOM 819 C CA . SER A 1 101 ? 7.750 -5.874 8.070 1.00 90.69 101 SER A CA 1
ATOM 820 C C . SER A 1 101 ? 7.826 -5.049 6.785 1.00 90.69 101 SER A C 1
ATOM 822 O O . SER A 1 101 ? 8.678 -4.171 6.692 1.00 90.69 101 SER A O 1
ATOM 824 N N . PHE A 1 102 ? 6.934 -5.276 5.814 1.00 93.81 102 PHE A N 1
ATOM 825 C CA . PHE A 1 102 ? 6.885 -4.463 4.602 1.00 93.81 102 PHE A CA 1
ATOM 826 C C . PHE A 1 102 ? 6.556 -3.005 4.923 1.00 93.81 102 PHE A C 1
ATOM 828 O O . PHE A 1 102 ? 7.203 -2.111 4.386 1.00 93.81 102 PHE A O 1
ATOM 835 N N . TRP A 1 103 ? 5.617 -2.751 5.836 1.00 91.69 103 TRP A N 1
ATOM 836 C CA . TRP A 1 103 ? 5.223 -1.391 6.218 1.00 91.69 103 TRP A CA 1
ATOM 837 C C . TRP A 1 103 ? 6.334 -0.610 6.929 1.00 91.69 103 TRP A C 1
ATOM 839 O O . TRP A 1 103 ? 6.279 0.612 6.984 1.00 91.69 103 TRP A O 1
ATOM 849 N N . GLU A 1 104 ? 7.366 -1.299 7.421 1.00 91.25 104 GLU A N 1
ATOM 850 C CA . GLU A 1 104 ? 8.564 -0.668 7.980 1.00 91.25 104 GLU A CA 1
ATOM 851 C C . GLU A 1 104 ? 9.630 -0.337 6.927 1.00 91.25 104 GLU A C 1
ATOM 853 O O . GLU A 1 104 ? 10.536 0.441 7.226 1.00 91.25 104 GLU A O 1
ATOM 858 N N . SER A 1 105 ? 9.529 -0.893 5.714 1.00 95.06 105 SER A N 1
ATOM 859 C CA . SER A 1 105 ? 10.436 -0.590 4.600 1.00 95.06 105 SER A CA 1
ATOM 860 C C . SER A 1 105 ? 10.223 0.821 4.052 1.00 95.06 105 SER A C 1
ATOM 862 O O . SER A 1 105 ? 9.145 1.394 4.202 1.00 95.06 105 SER A O 1
ATOM 864 N N . ASP A 1 106 ? 11.215 1.361 3.342 1.00 95.75 106 ASP A N 1
ATOM 865 C CA . ASP A 1 106 ? 11.117 2.698 2.748 1.00 95.75 106 ASP A CA 1
ATOM 866 C C . ASP A 1 106 ? 9.910 2.836 1.797 1.00 95.75 106 ASP A C 1
ATOM 868 O O . ASP A 1 106 ? 9.196 3.842 1.843 1.00 95.75 106 ASP A O 1
ATOM 872 N N . LEU A 1 107 ? 9.624 1.811 0.981 1.00 96.88 107 LEU A N 1
ATOM 873 C CA . LEU A 1 107 ? 8.435 1.797 0.123 1.00 96.88 107 LEU A CA 1
ATOM 874 C C . LEU A 1 107 ? 7.151 1.701 0.954 1.00 96.88 107 LEU A C 1
ATOM 876 O O . LEU A 1 107 ? 6.209 2.449 0.712 1.00 96.88 107 LEU A O 1
ATOM 880 N N . GLY A 1 108 ? 7.108 0.822 1.955 1.00 96.25 108 GLY A N 1
ATOM 881 C CA . GLY A 1 108 ? 5.946 0.683 2.836 1.00 96.25 108 GLY A CA 1
ATOM 882 C C . GLY A 1 108 ? 5.602 1.979 3.574 1.00 96.25 108 GLY A C 1
ATOM 883 O O . GLY A 1 108 ? 4.429 2.347 3.661 1.00 96.25 108 GLY A O 1
ATOM 884 N N . ARG A 1 109 ? 6.615 2.719 4.033 1.00 95.62 109 ARG A N 1
ATOM 885 C CA . ARG A 1 109 ? 6.462 4.043 4.652 1.00 95.62 109 ARG A CA 1
ATOM 886 C C . ARG A 1 109 ? 5.983 5.090 3.649 1.00 95.62 109 ARG A C 1
ATOM 888 O O . ARG A 1 109 ? 5.059 5.836 3.959 1.00 95.62 109 ARG A O 1
ATOM 895 N N . LEU A 1 110 ? 6.526 5.107 2.426 1.00 96.94 110 LEU A N 1
ATOM 896 C CA . LEU A 1 110 ? 6.039 5.964 1.334 1.00 96.94 110 LEU A CA 1
ATOM 897 C C . LEU A 1 110 ? 4.542 5.737 1.088 1.00 96.94 110 LEU A C 1
ATOM 899 O O . LEU A 1 110 ? 3.764 6.692 1.100 1.00 96.94 110 LEU A O 1
ATOM 903 N N . LEU A 1 111 ? 4.130 4.478 0.915 1.00 97.50 111 LEU A N 1
ATOM 904 C CA . LEU A 1 111 ? 2.730 4.116 0.686 1.00 97.50 111 LEU A CA 1
ATOM 905 C C . LEU A 1 111 ? 1.851 4.459 1.895 1.00 97.50 111 LEU A C 1
ATOM 907 O O . LEU A 1 111 ? 0.758 4.989 1.714 1.00 97.50 111 LEU A O 1
ATOM 911 N N . SER A 1 112 ? 2.329 4.222 3.120 1.00 95.62 112 SER A N 1
ATOM 912 C CA . SER A 1 112 ? 1.608 4.577 4.354 1.00 95.62 112 SER A CA 1
ATOM 913 C C . SER A 1 112 ? 1.370 6.078 4.452 1.00 95.62 112 SER A C 1
ATOM 915 O O . SER A 1 112 ? 0.256 6.509 4.746 1.00 95.62 112 SER A O 1
ATOM 917 N N . GLN A 1 113 ? 2.386 6.876 4.125 1.00 96.44 113 GLN A N 1
ATOM 918 C CA . GLN A 1 113 ? 2.290 8.327 4.119 1.00 96.44 113 GLN A CA 1
ATOM 919 C C . GLN A 1 113 ? 1.345 8.835 3.023 1.00 96.44 113 GLN A C 1
ATOM 921 O O . GLN A 1 113 ? 0.549 9.739 3.275 1.00 96.44 113 GLN A O 1
ATOM 926 N N . ALA A 1 114 ? 1.393 8.253 1.820 1.00 97.25 114 ALA A N 1
ATOM 927 C CA . ALA A 1 114 ? 0.441 8.564 0.753 1.00 97.25 114 ALA A CA 1
ATOM 928 C C . ALA A 1 114 ? -0.996 8.217 1.174 1.00 97.25 114 ALA A C 1
ATOM 930 O O . ALA A 1 114 ? -1.902 9.030 0.998 1.00 97.25 114 ALA A O 1
ATOM 931 N N . LYS A 1 115 ? -1.192 7.053 1.807 1.00 96.88 115 LYS A N 1
ATOM 932 C CA . LYS A 1 115 ? -2.484 6.617 2.348 1.00 96.88 115 LYS A CA 1
ATOM 933 C C . LYS A 1 115 ? -2.999 7.578 3.411 1.00 96.88 115 LYS A C 1
ATOM 935 O O . LYS A 1 115 ? -4.150 7.979 3.351 1.00 96.88 115 LYS A O 1
ATOM 940 N N . PHE A 1 116 ? -2.157 7.982 4.361 1.00 96.56 116 PHE A N 1
ATOM 941 C CA . PHE A 1 116 ? -2.520 8.954 5.394 1.00 96.56 116 PHE A CA 1
ATOM 942 C C . PHE A 1 116 ? -2.980 10.286 4.789 1.00 96.56 116 PHE A C 1
ATOM 944 O O . PHE A 1 116 ? -3.999 10.826 5.206 1.00 96.56 116 PHE A O 1
ATOM 951 N N . ARG A 1 117 ? -2.280 10.777 3.758 1.00 95.44 117 ARG A N 1
ATOM 952 C CA . ARG A 1 117 ? -2.638 12.004 3.025 1.00 95.44 117 ARG A CA 1
ATOM 953 C C . ARG A 1 117 ? -3.942 11.900 2.230 1.00 95.44 117 ARG A C 1
ATOM 955 O O . ARG A 1 117 ? -4.467 12.935 1.836 1.00 95.44 117 ARG A O 1
ATOM 962 N N . ALA A 1 118 ? -4.450 10.692 1.994 1.00 95.88 118 ALA A N 1
ATOM 963 C CA . ALA A 1 118 ? -5.718 10.469 1.306 1.00 95.88 118 ALA A CA 1
ATOM 964 C C . ALA A 1 118 ? -6.947 10.690 2.208 1.00 95.88 118 ALA A C 1
ATOM 966 O O . ALA A 1 118 ? -8.066 10.696 1.701 1.00 95.88 118 ALA A O 1
ATOM 967 N N . TYR A 1 119 ? -6.751 10.841 3.522 1.00 95.44 119 TYR A N 1
ATOM 968 C CA . TYR A 1 119 ? -7.826 11.024 4.494 1.00 95.44 119 TYR A CA 1
ATOM 969 C C . TYR A 1 119 ? -7.780 12.406 5.135 1.00 95.44 119 TYR A C 1
ATOM 971 O O . TYR A 1 119 ? -6.715 12.916 5.494 1.00 95.44 119 TYR A O 1
ATOM 979 N N . GLU A 1 120 ? -8.959 12.975 5.361 1.00 93.81 120 GLU A N 1
ATOM 980 C CA . GLU A 1 120 ? -9.092 14.187 6.157 1.00 93.81 120 GLU A CA 1
ATOM 981 C C . GLU A 1 120 ? -8.903 13.876 7.652 1.00 93.81 120 GLU A C 1
ATOM 983 O O . GLU A 1 120 ? -9.300 12.806 8.127 1.00 93.81 120 GLU A O 1
ATOM 988 N N . PRO A 1 121 ? -8.378 14.815 8.464 1.00 93.25 121 PRO A N 1
ATOM 989 C CA . PRO A 1 121 ? -8.212 14.598 9.902 1.00 93.25 121 PRO A CA 1
ATOM 990 C C . PRO A 1 121 ? -9.511 14.214 10.627 1.00 93.25 121 PRO A C 1
ATOM 992 O O . PRO A 1 121 ? -9.478 13.495 11.626 1.00 93.25 121 PRO A O 1
ATOM 995 N N . SER A 1 122 ? -10.662 14.680 10.133 1.00 95.56 122 SER A N 1
ATOM 996 C CA . SER A 1 122 ? -11.981 14.343 10.677 1.00 95.56 122 SER A CA 1
ATOM 997 C C . SER A 1 122 ? -12.358 12.878 10.447 1.00 95.56 122 SER A C 1
ATOM 999 O O . SER A 1 122 ? -13.091 12.319 11.260 1.00 95.56 122 SER A O 1
ATOM 1001 N N . GLU A 1 123 ? -11.827 12.230 9.412 1.00 96.00 123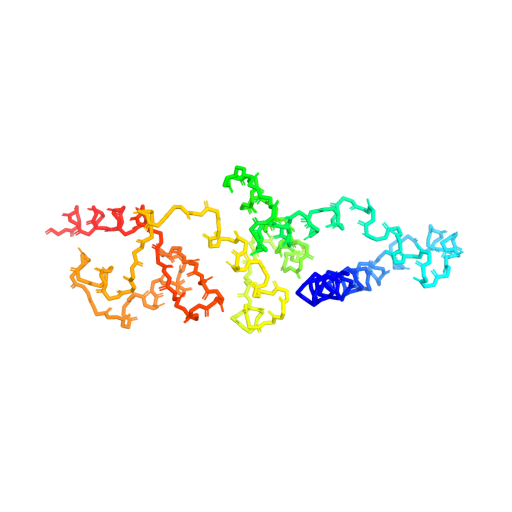 GLU A N 1
ATOM 1002 C CA . GLU A 1 123 ? -12.082 10.828 9.060 1.00 96.00 123 GLU A CA 1
ATOM 1003 C C . GLU A 1 123 ? -11.208 9.850 9.852 1.00 96.00 123 GLU A C 1
ATOM 1005 O O . GLU A 1 123 ? -11.393 8.639 9.760 1.00 96.00 123 GLU A O 1
ATOM 1010 N N . LEU A 1 124 ? -10.278 10.361 10.659 1.00 97.00 124 LEU A N 1
ATOM 1011 C CA . LEU A 1 124 ? -9.304 9.570 11.395 1.00 97.00 124 LEU A CA 1
ATOM 1012 C C . LEU A 1 124 ? -9.582 9.591 12.900 1.00 97.00 124 LEU A C 1
ATOM 1014 O O . LEU A 1 124 ? -9.922 10.612 13.503 1.00 97.00 124 LEU A O 1
ATOM 1018 N N . VAL A 1 125 ? -9.410 8.434 13.537 1.00 97.06 125 VAL A N 1
ATOM 1019 C CA . VAL A 1 125 ? -9.614 8.244 14.976 1.00 97.06 125 VAL A CA 1
ATOM 1020 C C . VAL A 1 125 ? -8.367 7.619 15.585 1.00 97.06 125 VAL A C 1
ATOM 1022 O O . VAL A 1 125 ? -7.830 6.636 15.086 1.00 97.06 125 VAL A O 1
ATOM 1025 N N . SER A 1 126 ? -7.880 8.177 16.694 1.00 96.75 126 SER A N 1
ATOM 1026 C CA . SER A 1 126 ? -6.764 7.556 17.418 1.00 96.75 126 SER A CA 1
ATOM 1027 C C . SER A 1 126 ? -7.174 6.209 18.024 1.00 96.75 126 SER A C 1
ATOM 1029 O O . SER A 1 126 ? -8.313 6.048 18.458 1.00 96.75 126 SER A O 1
ATOM 1031 N N . ILE A 1 127 ? -6.225 5.281 18.172 1.00 96.56 127 ILE A N 1
ATOM 1032 C CA . ILE A 1 127 ? -6.462 3.960 18.790 1.00 96.56 127 ILE A CA 1
ATOM 1033 C C . ILE A 1 127 ? -7.153 4.077 20.158 1.00 96.56 127 ILE A C 1
ATOM 1035 O O . ILE A 1 127 ? -8.090 3.342 20.457 1.00 96.56 127 ILE A O 1
ATOM 1039 N N . GLY A 1 128 ? -6.710 5.021 20.996 1.00 96.62 128 GLY A N 1
ATOM 1040 C CA . GLY A 1 128 ? -7.299 5.231 22.320 1.00 96.62 128 GLY A CA 1
ATOM 1041 C C . GLY A 1 128 ? -8.756 5.693 22.260 1.00 96.62 128 GLY A C 1
ATOM 1042 O O . GLY A 1 128 ? -9.564 5.257 23.075 1.00 96.62 128 GLY A O 1
ATOM 1043 N N . LYS A 1 129 ? -9.096 6.533 21.278 1.00 96.69 129 LYS A N 1
ATOM 1044 C CA . LYS A 1 129 ? -10.467 7.004 21.076 1.00 96.69 129 LYS A CA 1
ATOM 1045 C C . LYS A 1 129 ? -11.362 5.902 20.505 1.00 96.69 129 LYS A C 1
ATOM 1047 O O . LYS A 1 129 ? -12.451 5.704 21.025 1.00 96.69 129 LYS A O 1
ATOM 1052 N N . ALA A 1 130 ? -10.876 5.127 19.536 1.00 97.44 130 ALA A N 1
ATOM 1053 C CA . ALA A 1 130 ? -11.608 3.978 18.999 1.00 97.44 130 ALA A CA 1
ATOM 1054 C C . ALA A 1 130 ? -11.921 2.938 20.090 1.00 97.44 130 ALA A C 1
ATOM 1056 O O . ALA A 1 130 ? -13.048 2.463 20.181 1.00 97.44 130 ALA A O 1
ATOM 1057 N N . ALA A 1 131 ? -10.954 2.647 20.970 1.00 97.69 131 ALA A N 1
ATOM 1058 C CA . ALA A 1 131 ? -11.153 1.770 22.126 1.00 97.69 131 ALA A CA 1
ATOM 1059 C C . ALA A 1 131 ? -12.284 2.271 23.045 1.00 97.69 131 ALA A C 1
ATOM 1061 O O . ALA A 1 131 ? -13.157 1.497 23.430 1.00 97.69 131 ALA A O 1
ATOM 1062 N N . GLN A 1 132 ? -12.302 3.575 23.342 1.00 96.81 132 GLN A N 1
ATOM 1063 C CA . GLN A 1 132 ? -13.364 4.200 24.133 1.00 96.81 132 GLN A CA 1
ATOM 1064 C C . GLN A 1 132 ? -14.729 4.117 23.433 1.00 96.81 132 GLN A C 1
ATOM 1066 O O . GLN A 1 132 ? -15.714 3.755 24.070 1.00 96.81 132 GLN A O 1
ATOM 1071 N N . ASP A 1 133 ? -14.792 4.445 22.141 1.00 95.62 133 ASP A N 1
ATOM 1072 C CA . ASP A 1 133 ? -16.046 4.507 21.380 1.00 95.62 133 ASP A CA 1
ATOM 1073 C C . ASP A 1 133 ? -16.690 3.126 21.184 1.00 95.62 133 ASP A C 1
ATOM 1075 O O . ASP A 1 133 ? -17.915 3.027 21.103 1.00 95.62 133 ASP A O 1
ATOM 1079 N N . LEU A 1 134 ? -15.870 2.073 21.142 1.00 96.06 134 LEU A N 1
ATOM 1080 C CA . LEU A 1 134 ? -16.292 0.677 21.007 1.00 96.06 134 LEU A CA 1
ATOM 1081 C C . LEU A 1 134 ? -16.453 -0.0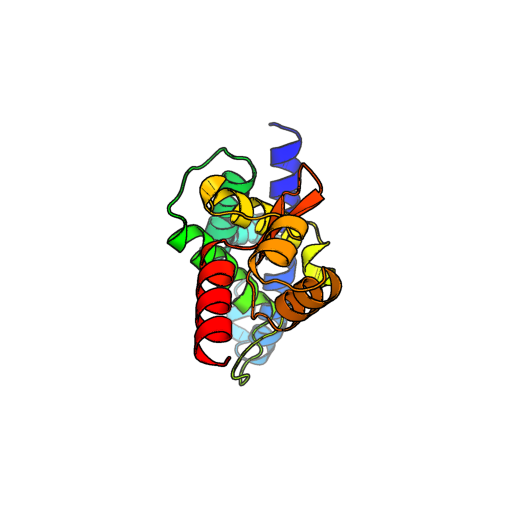41 22.358 1.00 96.06 134 LEU A C 1
ATOM 1083 O O . LEU A 1 134 ? -16.900 -1.183 22.381 1.00 96.06 134 LEU A O 1
ATOM 1087 N N . GLY A 1 135 ? -16.087 0.594 23.478 1.00 95.94 135 GLY A N 1
ATOM 1088 C CA . GLY A 1 135 ? -16.160 -0.019 24.809 1.00 95.94 135 GLY A CA 1
ATOM 1089 C C . GLY A 1 135 ? -15.194 -1.195 25.012 1.00 95.94 135 GLY A C 1
ATOM 1090 O O . GLY A 1 135 ? -15.482 -2.095 25.796 1.00 95.94 135 GLY A O 1
ATOM 1091 N N . VAL A 1 136 ? -14.054 -1.206 24.312 1.00 96.44 136 VAL A N 1
ATOM 1092 C CA . VAL A 1 136 ? -13.058 -2.293 24.357 1.00 96.44 136 VAL A CA 1
ATOM 1093 C C . VAL A 1 136 ? -11.676 -1.798 24.782 1.00 96.44 136 VAL A C 1
ATOM 1095 O O . VAL A 1 136 ? -11.401 -0.605 24.886 1.00 96.44 136 VAL A O 1
ATOM 1098 N N . THR A 1 137 ? -10.757 -2.730 25.025 1.00 97.19 137 THR A N 1
ATOM 1099 C CA . THR A 1 137 ? -9.365 -2.414 25.372 1.00 97.19 137 THR A CA 1
ATOM 1100 C C . THR A 1 137 ? -8.513 -2.143 24.124 1.00 97.19 137 THR A C 1
ATOM 1102 O O . THR A 1 137 ? -8.795 -2.650 23.038 1.00 97.19 137 THR A O 1
ATOM 1105 N N . ARG A 1 138 ? -7.404 -1.397 24.264 1.00 97.00 138 ARG A N 1
ATOM 1106 C CA . ARG A 1 138 ? -6.458 -1.162 23.148 1.00 97.00 138 ARG A CA 1
ATOM 1107 C C . ARG A 1 138 ? -5.910 -2.457 22.518 1.00 97.00 138 ARG A C 1
ATOM 1109 O O . ARG A 1 138 ? -5.867 -2.506 21.294 1.00 97.00 138 ARG A O 1
ATOM 1116 N N . PRO A 1 139 ? -5.543 -3.513 23.277 1.00 97.31 139 PRO A N 1
ATOM 1117 C CA . PRO A 1 139 ? -5.172 -4.804 22.688 1.00 97.31 139 PRO A CA 1
ATOM 1118 C C . PRO A 1 139 ? -6.243 -5.397 21.764 1.00 97.31 139 PRO A C 1
ATOM 1120 O O . PRO A 1 139 ? -5.907 -5.990 20.744 1.00 97.31 139 PRO A O 1
ATOM 1123 N N . THR A 1 140 ? -7.527 -5.190 22.075 1.00 96.50 140 THR A N 1
ATOM 1124 C CA . THR A 1 140 ? -8.631 -5.638 21.211 1.00 96.50 140 THR A CA 1
ATOM 1125 C C . THR A 1 140 ? -8.647 -4.880 19.889 1.00 96.50 140 THR A C 1
ATOM 1127 O O . THR A 1 140 ? -8.826 -5.492 18.842 1.00 96.50 140 THR A O 1
ATOM 1130 N N . ILE A 1 141 ? -8.384 -3.571 19.926 1.00 97.06 141 ILE A N 1
ATOM 1131 C CA . ILE A 1 141 ? -8.248 -2.751 18.719 1.00 97.06 141 ILE A CA 1
ATOM 1132 C C . ILE A 1 141 ? -7.080 -3.229 17.850 1.00 97.06 141 ILE A C 1
ATOM 1134 O O . ILE A 1 141 ? -7.274 -3.435 16.657 1.00 97.06 141 ILE A O 1
ATOM 1138 N N . TYR A 1 142 ? -5.899 -3.474 18.432 1.00 93.25 142 TYR A N 1
ATOM 1139 C CA . TYR A 1 142 ? -4.755 -4.009 17.680 1.00 93.25 142 TYR A CA 1
ATOM 1140 C C . TYR A 1 142 ? -5.079 -5.352 17.024 1.00 93.25 142 TYR A C 1
ATOM 1142 O O . TYR A 1 142 ? -4.812 -5.536 15.842 1.00 93.25 142 TYR A O 1
ATOM 1150 N N . ARG A 1 143 ? -5.733 -6.259 17.758 1.00 94.06 143 ARG A N 1
ATOM 1151 C CA . ARG A 1 143 ? -6.193 -7.533 17.198 1.00 94.06 143 ARG A CA 1
ATOM 1152 C C . ARG A 1 143 ? -7.171 -7.329 16.035 1.00 94.06 143 ARG A C 1
ATOM 1154 O O . ARG A 1 143 ? -7.060 -8.016 15.032 1.00 94.06 143 ARG A O 1
ATOM 1161 N N . TRP A 1 144 ? -8.113 -6.392 16.132 1.00 95.44 144 TRP A N 1
ATOM 1162 C CA . TRP A 1 144 ? -9.044 -6.099 15.036 1.00 95.44 144 TRP A CA 1
ATOM 1163 C C . TRP A 1 144 ? -8.380 -5.450 13.821 1.00 95.44 144 TRP A C 1
ATOM 1165 O O . TRP A 1 144 ? -8.798 -5.724 12.699 1.00 95.44 144 TRP A O 1
ATOM 1175 N N . MET A 1 145 ? -7.339 -4.643 14.018 1.00 92.44 145 MET A N 1
ATOM 1176 C CA . MET A 1 145 ? -6.498 -4.154 12.922 1.00 92.44 145 MET A CA 1
ATOM 1177 C C . MET A 1 145 ? -5.762 -5.315 12.239 1.00 92.44 145 MET A C 1
ATOM 1179 O O . MET A 1 145 ? -5.746 -5.400 11.014 1.00 92.44 145 MET A O 1
ATOM 1183 N N . ASP A 1 146 ? -5.214 -6.243 13.026 1.00 87.44 146 ASP A N 1
ATOM 1184 C CA . ASP A 1 146 ? -4.527 -7.436 12.522 1.00 87.44 146 ASP A CA 1
ATOM 1185 C C . ASP A 1 146 ? -5.474 -8.376 11.758 1.00 87.44 146 ASP A C 1
ATOM 1187 O O . ASP A 1 146 ? -5.095 -8.955 10.743 1.00 87.44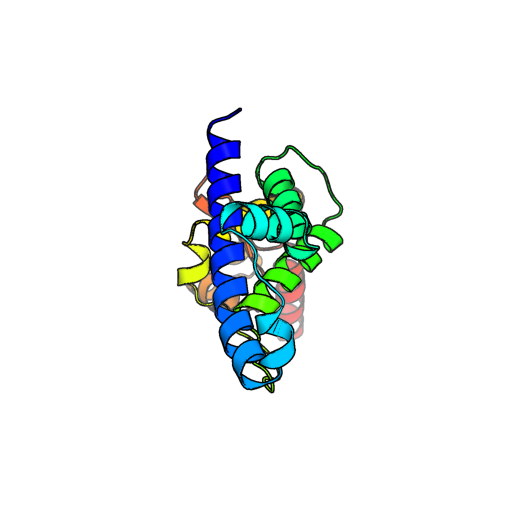 146 ASP A O 1
ATOM 1191 N N . GLU A 1 147 ? -6.724 -8.484 12.215 1.00 89.00 147 GLU A N 1
ATOM 1192 C CA . GLU A 1 147 ? -7.815 -9.218 11.561 1.00 89.00 147 GLU A CA 1
ATOM 1193 C C . GLU A 1 147 ? -8.434 -8.461 10.372 1.00 89.00 147 GLU A C 1
ATOM 1195 O O . GLU A 1 147 ? -9.416 -8.936 9.806 1.00 89.00 147 GLU A O 1
ATOM 1200 N N . ARG A 1 148 ? -7.906 -7.281 10.005 1.00 86.38 148 ARG A N 1
ATOM 1201 C CA . ARG A 1 148 ? -8.435 -6.401 8.943 1.00 86.38 148 ARG A CA 1
ATOM 1202 C C . ARG A 1 148 ? -9.901 -5.974 9.138 1.00 86.38 148 ARG A C 1
ATOM 1204 O O . ARG A 1 148 ? -10.567 -5.590 8.185 1.00 86.38 148 ARG A O 1
ATOM 1211 N N . LYS A 1 149 ? -10.413 -6.006 10.372 1.00 91.56 149 LYS A N 1
ATOM 1212 C CA . LYS A 1 149 ? -11.757 -5.504 10.725 1.00 91.56 149 LYS A CA 1
ATOM 1213 C C . LYS A 1 149 ? -11.804 -3.991 10.885 1.00 91.56 149 LYS A C 1
ATOM 1215 O O . LYS A 1 149 ? -12.871 -3.398 10.795 1.00 91.56 149 LYS A O 1
ATOM 1220 N N . LEU A 1 150 ? -10.659 -3.396 11.197 1.00 94.25 150 LEU A N 1
ATOM 1221 C CA . LEU A 1 150 ? -10.484 -1.958 11.308 1.00 94.25 150 LEU A CA 1
ATOM 1222 C C . LEU A 1 150 ? -9.333 -1.555 10.400 1.00 94.25 150 LEU A C 1
ATOM 1224 O O . LEU A 1 150 ? -8.179 -1.910 10.662 1.00 94.25 150 LEU A O 1
ATOM 1228 N N . GLU A 1 151 ? -9.638 -0.812 9.345 1.00 92.94 151 GLU A N 1
ATOM 1229 C CA . GLU A 1 151 ? -8.615 -0.247 8.493 1.00 92.94 151 GLU A CA 1
ATOM 1230 C C . GLU A 1 151 ? -7.872 0.870 9.231 1.00 92.94 151 GLU A C 1
ATOM 1232 O O . GLU A 1 151 ? -8.435 1.641 10.017 1.00 92.94 151 GLU A O 1
ATOM 1237 N N . TYR A 1 152 ? -6.567 0.950 8.990 1.00 93.62 152 TYR A N 1
ATOM 1238 C CA . TYR A 1 152 ? -5.708 1.930 9.630 1.00 93.62 152 TYR A CA 1
ATOM 1239 C C . TYR A 1 152 ? -4.723 2.564 8.651 1.00 93.62 152 TYR A C 1
ATOM 1241 O O . TYR A 1 152 ? -4.433 2.045 7.565 1.00 93.62 152 TYR A O 1
ATOM 1249 N N . VAL A 1 153 ? -4.209 3.715 9.074 1.00 93.88 153 VAL A N 1
ATOM 1250 C CA . VAL A 1 153 ? -3.170 4.498 8.405 1.00 93.88 153 VAL A CA 1
ATOM 1251 C C . VAL A 1 153 ? -2.131 4.939 9.425 1.00 93.88 153 VAL A C 1
ATOM 1253 O O . VAL A 1 153 ? -2.436 5.119 10.608 1.00 93.88 153 VAL A O 1
ATOM 1256 N N . ARG A 1 154 ? -0.893 5.119 8.976 1.00 92.44 154 ARG A N 1
ATOM 1257 C CA . ARG A 1 154 ? 0.200 5.634 9.797 1.00 92.44 154 ARG A CA 1
ATOM 1258 C C . ARG A 1 154 ? 0.655 6.970 9.236 1.00 92.44 154 ARG A C 1
ATOM 1260 O O . ARG A 1 154 ? 0.896 7.087 8.042 1.00 92.44 154 ARG A O 1
ATOM 1267 N N . ASP A 1 155 ? 0.754 7.957 10.113 1.00 93.38 155 ASP A N 1
ATOM 1268 C CA . ASP A 1 155 ? 1.453 9.199 9.817 1.00 93.38 155 ASP A CA 1
ATOM 1269 C C . ASP A 1 155 ? 2.946 8.968 10.059 1.00 93.38 155 ASP A C 1
ATOM 1271 O O . ASP A 1 155 ? 3.377 8.796 11.204 1.00 93.38 155 ASP A O 1
ATOM 1275 N N . GLU A 1 156 ? 3.737 8.953 8.991 1.00 90.25 156 GLU A N 1
ATOM 1276 C CA . GLU A 1 156 ? 5.178 8.714 9.073 1.00 90.25 156 GLU A CA 1
ATOM 1277 C C . GLU A 1 156 ? 5.926 9.879 9.724 1.00 90.25 156 GLU A C 1
ATOM 1279 O O . GLU A 1 156 ? 7.033 9.689 10.226 1.00 90.25 156 GLU A O 1
ATOM 1284 N N . HIS A 1 157 ? 5.332 11.076 9.778 1.00 86.81 157 HIS A N 1
ATOM 1285 C CA . HIS A 1 157 ? 5.963 12.215 10.437 1.00 86.81 157 HIS A CA 1
ATOM 1286 C C . HIS A 1 157 ? 5.892 12.106 11.963 1.00 86.81 157 HIS A C 1
ATOM 1288 O O . HIS A 1 157 ? 6.892 12.318 12.647 1.00 86.81 157 HIS A O 1
ATOM 1294 N N . SER A 1 158 ? 4.721 11.763 12.510 1.00 89.31 158 SER A N 1
ATOM 1295 C CA . SER A 1 158 ? 4.537 11.615 13.962 1.00 89.31 158 SER A CA 1
ATOM 1296 C C . SER A 1 158 ? 4.740 10.189 14.480 1.00 89.31 158 SER A C 1
ATOM 1298 O O . SER A 1 158 ? 4.781 9.976 15.692 1.00 89.31 158 SER A O 1
ATOM 1300 N N . GLY A 1 159 ? 4.820 9.198 13.589 1.00 89.00 159 GLY A N 1
ATOM 1301 C CA . GLY A 1 159 ? 4.836 7.775 13.931 1.00 89.00 159 GLY A CA 1
ATOM 1302 C C . GLY A 1 159 ? 3.506 7.263 14.494 1.00 89.00 159 GLY A C 1
ATOM 1303 O O . GLY A 1 159 ? 3.446 6.139 14.994 1.00 89.00 159 GLY A O 1
ATOM 1304 N N . ARG A 1 160 ? 2.441 8.073 14.458 1.00 92.38 160 ARG A N 1
ATOM 1305 C CA . ARG A 1 160 ? 1.141 7.726 15.039 1.00 92.38 160 ARG A CA 1
ATOM 1306 C C . ARG A 1 160 ? 0.298 6.929 14.058 1.00 92.38 160 ARG A C 1
ATOM 1308 O O . ARG A 1 160 ? 0.252 7.217 12.866 1.00 92.38 160 ARG A O 1
ATOM 1315 N N . THR A 1 161 ? -0.440 5.970 14.602 1.00 93.94 161 THR A N 1
ATOM 1316 C CA . THR A 1 161 ? -1.421 5.181 13.857 1.00 93.94 161 THR A CA 1
ATOM 1317 C C . THR A 1 161 ? -2.833 5.663 14.160 1.00 93.94 161 THR A C 1
ATOM 1319 O O . THR A 1 161 ? -3.199 5.892 15.320 1.00 93.94 161 THR A O 1
ATOM 1322 N N . PHE A 1 162 ? -3.625 5.790 13.104 1.00 96.44 162 PHE A N 1
ATOM 1323 C CA . PHE A 1 162 ? -5.023 6.183 13.133 1.00 96.44 162 PHE A CA 1
ATOM 1324 C C . PHE A 1 162 ? -5.876 5.114 12.466 1.00 96.44 162 PHE A C 1
ATOM 1326 O O . PHE A 1 162 ? -5.422 4.421 11.563 1.00 96.44 162 PHE A O 1
ATOM 1333 N N . ILE A 1 163 ? -7.114 5.002 12.919 1.00 96.81 163 ILE A N 1
ATOM 1334 C CA . ILE A 1 163 ? -8.123 4.082 12.404 1.00 96.81 163 ILE A CA 1
ATOM 1335 C C . ILE A 1 163 ? -9.133 4.898 11.609 1.00 96.81 163 ILE A C 1
ATOM 1337 O O . ILE A 1 163 ? -9.451 6.028 11.999 1.00 96.81 163 ILE A O 1
ATOM 1341 N N . ILE A 1 164 ? -9.639 4.334 10.517 1.00 96.50 164 ILE A N 1
ATOM 1342 C CA . ILE A 1 164 ? -10.673 4.979 9.712 1.00 96.50 164 ILE A CA 1
ATOM 1343 C C . ILE A 1 164 ? -11.967 5.056 10.532 1.00 96.50 164 ILE A C 1
ATOM 1345 O O . ILE A 1 164 ? -12.494 4.046 11.002 1.00 96.50 164 ILE A O 1
ATOM 1349 N N . ARG A 1 165 ? -12.492 6.271 10.726 1.00 96.75 165 ARG A N 1
ATOM 1350 C CA . ARG A 1 165 ? -13.684 6.540 11.548 1.00 96.75 165 ARG A CA 1
ATOM 1351 C C . ARG A 1 165 ? -14.878 5.702 11.110 1.00 96.75 165 ARG A C 1
ATOM 1353 O O . ARG A 1 165 ? -15.592 5.178 11.959 1.00 96.75 165 ARG A O 1
ATOM 1360 N N . ARG A 1 166 ? -15.074 5.580 9.796 1.00 95.56 166 ARG A N 1
ATOM 1361 C CA . ARG A 1 166 ? -16.179 4.823 9.202 1.00 95.56 166 ARG A CA 1
ATOM 1362 C C . ARG A 1 166 ? -16.233 3.391 9.737 1.00 95.56 166 ARG A C 1
ATOM 1364 O O . ARG A 1 166 ? -17.309 2.932 10.104 1.00 95.56 166 ARG A O 1
ATOM 1371 N N . ASP A 1 167 ? -15.092 2.720 9.845 1.00 95.44 167 ASP A N 1
ATOM 1372 C CA . ASP A 1 167 ? -15.030 1.331 10.307 1.00 95.44 167 ASP A CA 1
ATOM 1373 C C . ASP A 1 167 ? -15.369 1.217 11.792 1.00 95.44 167 ASP A C 1
ATOM 1375 O O . ASP A 1 167 ? -16.099 0.316 12.202 1.00 95.44 167 ASP A O 1
ATOM 1379 N N . VAL A 1 168 ? -14.908 2.179 12.599 1.00 95.88 168 VAL A N 1
ATOM 1380 C CA . VAL A 1 168 ? -15.270 2.278 14.021 1.00 95.88 168 VAL A CA 1
ATOM 1381 C C . VAL A 1 168 ? -16.783 2.444 14.174 1.00 95.88 168 VAL A C 1
ATOM 1383 O O . VAL A 1 168 ? -17.397 1.787 15.011 1.00 95.88 168 VAL A O 1
ATOM 1386 N N . GLU A 1 169 ? -17.407 3.297 13.363 1.00 95.75 169 GLU A N 1
ATOM 1387 C CA . GLU A 1 169 ? -18.853 3.530 13.401 1.00 95.75 169 GLU A CA 1
ATOM 1388 C C . GLU A 1 169 ? -19.659 2.308 12.950 1.00 95.75 169 GLU A C 1
ATOM 1390 O O . GLU A 1 169 ? -20.656 1.967 13.589 1.00 95.75 169 GLU A O 1
ATOM 1395 N N . LEU A 1 170 ? -19.227 1.629 11.884 1.00 94.88 170 LEU A N 1
ATOM 1396 C CA . LEU A 1 170 ? -19.862 0.402 11.399 1.00 94.88 170 LEU A CA 1
ATOM 1397 C C . LEU A 1 170 ? -19.776 -0.719 12.436 1.00 94.88 170 LEU A C 1
ATOM 1399 O O . LEU A 1 170 ? -20.794 -1.324 12.771 1.00 94.88 170 LEU A O 1
ATOM 1403 N N . LEU A 1 171 ? -18.590 -0.948 13.001 1.00 94.00 171 LEU A N 1
ATOM 1404 C CA . LEU A 1 171 ? -18.382 -1.984 14.008 1.00 94.00 171 LEU A CA 1
ATOM 1405 C C . LEU A 1 171 ? -19.170 -1.689 15.289 1.00 94.00 171 LEU A C 1
ATOM 1407 O O . LEU A 1 171 ? -19.744 -2.592 15.892 1.00 94.00 171 LEU A O 1
ATOM 1411 N N . ARG A 1 172 ? -19.267 -0.413 15.682 1.00 94.19 172 ARG A N 1
ATOM 1412 C CA . ARG A 1 172 ? -20.092 0.004 16.820 1.00 94.19 172 ARG A CA 1
ATOM 1413 C C . ARG A 1 172 ? -21.565 -0.354 16.619 1.00 94.19 172 ARG A C 1
ATOM 1415 O O . ARG A 1 172 ? -22.181 -0.843 17.560 1.00 94.19 172 ARG A O 1
ATOM 1422 N N . ARG A 1 173 ? -22.120 -0.128 15.423 1.00 93.44 173 ARG A N 1
ATOM 1423 C CA . ARG A 1 173 ? -23.512 -0.497 15.103 1.00 93.44 173 ARG A CA 1
ATOM 1424 C C . ARG A 1 173 ? -23.716 -2.009 15.178 1.00 93.44 173 ARG A C 1
ATOM 1426 O O . ARG A 1 173 ? -24.634 -2.454 15.853 1.00 93.44 173 ARG A O 1
ATOM 1433 N N . GLN A 1 174 ? -22.803 -2.791 14.601 1.00 92.25 174 GLN A N 1
ATOM 1434 C CA . GLN A 1 174 ? -22.861 -4.259 14.652 1.00 92.25 174 GLN A CA 1
ATOM 1435 C C . GLN A 1 174 ? -22.845 -4.805 16.088 1.00 92.25 174 GLN A C 1
ATOM 1437 O O . GLN A 1 174 ? -23.587 -5.732 16.411 1.00 92.25 174 GLN A O 1
ATOM 1442 N N . LEU A 1 175 ? -22.025 -4.220 16.968 1.00 89.25 175 LEU A N 1
ATOM 1443 C CA . LEU A 1 175 ? -21.971 -4.602 18.383 1.00 89.25 175 LEU A CA 1
ATOM 1444 C C . LEU A 1 175 ? -23.262 -4.258 19.136 1.00 89.25 175 LEU A C 1
ATOM 1446 O O . LEU A 1 175 ? -23.635 -4.989 20.045 1.00 89.25 175 LEU A O 1
ATOM 1450 N N . GLN A 1 176 ? -23.936 -3.165 18.767 1.00 89.69 176 GLN A N 1
ATOM 1451 C CA . GLN A 1 176 ? -25.216 -2.768 19.361 1.00 89.69 176 GLN A CA 1
ATOM 1452 C C . GLN A 1 176 ? -26.382 -3.638 18.881 1.00 89.69 176 GLN A C 1
ATOM 1454 O O . GLN A 1 176 ? -27.296 -3.887 19.653 1.00 89.69 176 GLN A O 1
ATOM 1459 N N . GLU A 1 177 ? -26.352 -4.102 17.632 1.00 86.94 177 GLU A N 1
ATOM 1460 C CA . GLU A 1 177 ? -27.371 -5.000 17.066 1.00 86.94 177 GLU A CA 1
ATOM 1461 C C . GLU A 1 177 ? -27.244 -6.447 17.574 1.00 86.94 177 GLU A C 1
ATOM 1463 O O . GLU A 1 177 ? -28.205 -7.209 17.515 1.00 86.94 177 GLU A O 1
ATOM 1468 N N . SER A 1 178 ? -26.061 -6.828 18.069 1.00 79.62 178 SER A N 1
ATOM 1469 C CA . SER A 1 178 ? -25.766 -8.177 18.579 1.00 79.62 178 SER A CA 1
ATOM 1470 C C . SER A 1 178 ? -25.917 -8.317 20.103 1.00 79.62 178 SER A C 1
ATOM 1472 O O . SER A 1 178 ? -25.630 -9.392 20.633 1.00 79.62 178 SER A O 1
ATOM 1474 N N . ALA A 1 179 ? -26.296 -7.240 20.801 1.00 67.06 179 ALA A N 1
ATOM 1475 C CA . ALA A 1 179 ? -26.435 -7.158 22.259 1.00 67.06 179 ALA A CA 1
ATOM 1476 C C . ALA A 1 179 ? -27.910 -7.121 22.678 1.00 67.06 179 ALA A C 1
ATOM 1478 O O . ALA A 1 179 ? -28.229 -7.764 23.704 1.00 67.06 179 ALA A O 1
#

pLDDT: mean 92.37, std 6.61, range [54.56, 98.25]

Sequence (179 aa):
MDSQTLVYQRVIDEALRLLYTHHYRLLSRLLPRALEQLNLSEEALMAELRESPLGQVLQRLAAVAQGKLVEQRERILENIELVLQLLFWAPGAEDYSVPRSFWESDLGRLLSQAKFRAYEPSELVSIGKAAQDLGVTRPTIYRWMDERKLEYVRDEHSGRTFIIRRDVELLRRQLQESA

InterPro domains:
  IPR009061 Putative DNA-binding domain superfamily [SSF46955] (124-173)
  IPR010093 SinI-like, DNA-binding domain [TIGR01764] (126-167)